Protein AF-A0A7W1XV65-F1 (afdb_monomer)

pLDDT: mean 87.71, std 13.46, range [45.16, 98.56]

Solvent-accessible surface area (backbone atoms only — not comparable to full-atom values): 7232 Å² total; per-residue (Å²): 117,44,83,48,61,60,85,44,38,34,42,32,36,28,34,40,28,30,42,64,21,44,13,28,44,28,54,33,40,37,29,16,27,91,88,64,48,77,69,49,77,48,72,59,86,58,50,54,32,68,40,70,80,39,78,45,72,50,77,39,55,55,56,72,56,66,94,67,40,45,29,35,36,82,40,76,46,80,38,62,29,78,93,68,30,64,52,59,45,77,47,70,46,75,76,44,80,39,74,70,69,83,71,86,84,71,73,92,70,65,95,73,41,44,90,85,69,76,88,56,62,60,79,120

Mean predicted aligned error: 8.38 Å

Sequence (124 aa):
KVPYDPNKTYAMSGYVKTQNAQGIGRLYVVGFDSAGAVTKTMTYFGITGTQDPTRLHMMLEPAAFPGNTVTIQLRGYAGGGEGNQYGGTYWFDGLQIEEEYYGAYNVFGDLERDANSDAIPDGW

Nearest PDB structures (foldseek):
  2e31-assembly1_A  TM=5.847E-01  e=2.569E-02  Mus musculus
  3fbm-assembly1_A  TM=4.609E-01  e=1.762E-02  Infectious bursal disease virus
  1umi-assembly1_A  TM=5.680E-01  e=1.043E-01  Mus musculus
  7vrp-assembly1_K-4  TM=4.730E-01  e=7.547E-02  Infectious bursal disease virus
  7vrp-assembly1_J  TM=5.318E-01  e=1.520E-01  Infectious bursal disease virus

Foldseek 3Di:
DAWDDLQWKKKKKWWKFWAQWQFWKWKKKFFAAPVRDTQDIDTDHTDGHGDDTDMDMDMDHRNSTPPRTTDMDIDIDTFQHVVGDGDTDMDIGDTDMDIRDPDDDADDDDRQCDVVPPSDHPRD

Radius of gyration: 15.95 Å; Cα contacts (8 Å, |Δi|>4): 288; chains: 1; bounding box: 36×43×39 Å

Structure (mmCIF, N/CA/C/O backbone):
data_AF-A0A7W1XV65-F1
#
_entry.id   AF-A0A7W1XV65-F1
#
loop_
_atom_site.group_PDB
_atom_site.id
_atom_site.type_symbol
_atom_site.label_atom_id
_atom_site.label_alt_id
_atom_site.label_comp_id
_atom_site.label_asym_id
_atom_site.label_entity_id
_atom_site.label_seq_id
_atom_site.pdbx_PDB_ins_code
_atom_site.Cartn_x
_atom_site.Cartn_y
_atom_site.Cartn_z
_atom_site.occupancy
_atom_site.B_iso_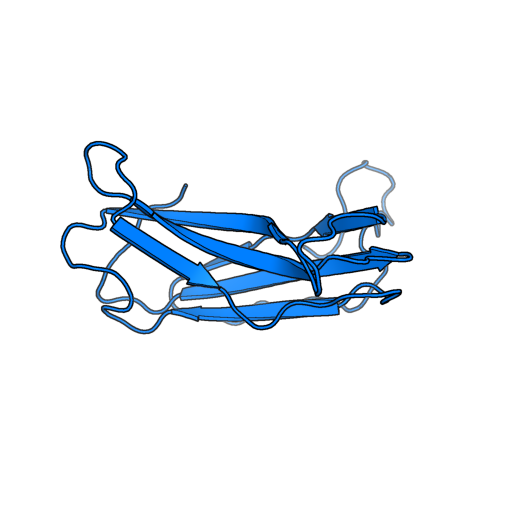or_equiv
_atom_site.auth_seq_id
_atom_site.auth_comp_id
_atom_site.auth_asym_id
_atom_site.auth_atom_id
_atom_site.pdbx_PDB_model_num
ATOM 1 N N . LYS A 1 1 ? -10.403 -5.323 3.181 1.00 91.25 1 LYS A N 1
ATOM 2 C CA . LYS A 1 1 ? -10.420 -4.246 4.201 1.00 91.25 1 LYS A CA 1
ATOM 3 C C . LYS A 1 1 ? -10.257 -4.923 5.550 1.00 91.25 1 LYS A C 1
ATOM 5 O O . LYS A 1 1 ? -10.799 -6.013 5.689 1.00 91.25 1 LYS A O 1
ATOM 10 N N . VAL A 1 2 ? -9.537 -4.319 6.485 1.00 94.06 2 VAL A N 1
ATOM 11 C CA . VAL A 1 2 ? -9.371 -4.826 7.856 1.00 94.06 2 VAL A CA 1
ATOM 12 C C . VAL A 1 2 ? -9.866 -3.771 8.850 1.00 94.06 2 VAL A C 1
ATOM 14 O O . VAL A 1 2 ? -9.852 -2.586 8.490 1.00 94.06 2 VAL A O 1
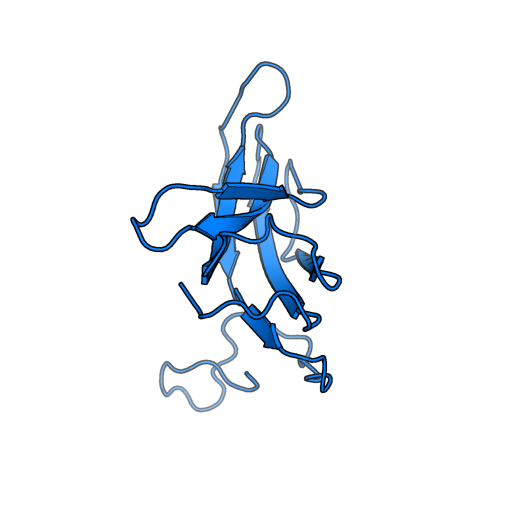ATOM 17 N N . PRO A 1 3 ? -10.345 -4.158 10.046 1.00 96.50 3 PRO A N 1
ATOM 18 C CA . PRO A 1 3 ? -10.658 -3.208 11.112 1.00 96.50 3 PRO A CA 1
ATOM 19 C C . PRO A 1 3 ? -9.471 -2.289 11.419 1.00 96.50 3 PRO A C 1
ATOM 21 O O . PRO A 1 3 ? -8.320 -2.689 11.254 1.00 96.50 3 PRO A O 1
ATOM 24 N N . TYR A 1 4 ? -9.758 -1.059 11.836 1.00 96.19 4 TYR A N 1
ATOM 25 C CA . TYR A 1 4 ? -8.751 -0.078 12.233 1.00 96.19 4 TYR A CA 1
ATOM 26 C C . TYR A 1 4 ? -9.016 0.405 13.655 1.00 96.19 4 TYR A C 1
ATOM 28 O O . TYR A 1 4 ? -10.117 0.868 13.952 1.00 96.19 4 TYR A O 1
ATOM 36 N N . ASP A 1 5 ? -7.998 0.325 14.507 1.00 95.62 5 ASP A N 1
ATOM 37 C CA . ASP A 1 5 ? -7.984 0.927 15.835 1.00 95.62 5 ASP A CA 1
ATOM 38 C C . ASP A 1 5 ? -7.084 2.175 15.807 1.00 95.62 5 ASP A C 1
ATOM 40 O O . ASP A 1 5 ? -5.879 2.059 15.565 1.00 95.62 5 ASP A O 1
ATOM 44 N N . PRO A 1 6 ? -7.623 3.384 16.057 1.00 94.94 6 PRO A N 1
ATOM 45 C CA . PRO A 1 6 ? -6.834 4.612 16.032 1.00 94.94 6 PRO A CA 1
ATOM 46 C C . PRO A 1 6 ? -5.764 4.681 17.127 1.00 94.94 6 PRO A C 1
ATOM 48 O O . PRO A 1 6 ? -4.921 5.572 17.074 1.00 94.94 6 PRO A O 1
ATOM 51 N N . ASN A 1 7 ? -5.772 3.776 18.105 1.00 94.50 7 ASN A N 1
ATOM 52 C CA . ASN A 1 7 ? -4.780 3.739 19.176 1.00 94.50 7 ASN A CA 1
ATOM 53 C C . ASN A 1 7 ? -3.594 2.817 18.868 1.00 94.50 7 ASN A C 1
ATOM 55 O O . ASN A 1 7 ? -2.645 2.782 19.650 1.00 94.50 7 ASN A O 1
ATOM 59 N N . LYS A 1 8 ? -3.638 2.080 17.752 1.00 93.06 8 LYS A N 1
ATOM 60 C CA . LYS A 1 8 ? -2.628 1.084 17.389 1.00 93.06 8 LYS A CA 1
ATOM 61 C C . LYS A 1 8 ? -1.717 1.560 16.267 1.00 93.06 8 LYS A C 1
ATOM 63 O O . LYS A 1 8 ? -2.105 2.359 15.412 1.00 93.06 8 LYS A O 1
ATOM 68 N N . THR A 1 9 ? -0.507 1.012 16.265 1.00 91.81 9 THR A N 1
ATOM 69 C CA . THR A 1 9 ? 0.443 1.138 15.158 1.00 91.81 9 THR A CA 1
ATOM 70 C C . THR A 1 9 ? 0.208 0.014 14.157 1.00 91.81 9 THR A C 1
ATOM 72 O O . THR A 1 9 ? -0.070 -1.122 14.545 1.00 91.81 9 THR A O 1
ATOM 75 N N . TYR A 1 10 ? 0.369 0.314 12.870 1.00 92.25 10 TYR A N 1
ATOM 76 C CA . TYR A 1 10 ? 0.299 -0.688 11.808 1.00 92.25 10 TYR A CA 1
ATOM 77 C C . TYR A 1 10 ? 1.531 -0.617 10.915 1.00 92.25 10 TYR A C 1
ATOM 79 O O . TYR A 1 10 ? 1.868 0.456 10.416 1.00 92.25 10 TYR A O 1
ATOM 87 N N . ALA A 1 11 ? 2.166 -1.757 10.661 1.00 90.88 11 ALA A N 1
ATOM 88 C CA . ALA A 1 11 ? 3.168 -1.887 9.614 1.00 90.88 11 ALA A CA 1
ATOM 89 C C . ALA A 1 11 ? 2.500 -2.443 8.360 1.00 90.88 11 ALA A C 1
ATOM 91 O O . ALA A 1 11 ? 1.721 -3.390 8.413 1.00 90.88 11 ALA A O 1
ATOM 92 N N . MET A 1 12 ? 2.770 -1.840 7.212 1.00 90.94 12 MET A N 1
ATOM 93 C CA . MET A 1 12 ? 2.234 -2.310 5.942 1.00 90.94 12 MET A CA 1
ATOM 94 C C . MET A 1 12 ? 3.366 -2.461 4.963 1.00 90.94 12 MET A C 1
ATOM 96 O O . MET A 1 12 ? 4.249 -1.605 4.891 1.00 90.94 12 MET A O 1
ATOM 100 N N . SER A 1 13 ? 3.331 -3.534 4.188 1.00 91.69 13 SER A N 1
ATOM 101 C CA . SER A 1 13 ? 4.362 -3.776 3.196 1.00 91.69 13 SER A CA 1
ATOM 102 C C . SER A 1 13 ? 3.841 -4.538 1.993 1.00 91.69 13 SER A C 1
ATOM 104 O O . SER A 1 13 ? 2.723 -5.046 1.996 1.00 91.69 13 SER A O 1
ATOM 106 N N . GLY A 1 14 ? 4.651 -4.561 0.948 1.00 92.56 14 GLY A N 1
ATOM 107 C CA . GLY A 1 14 ? 4.425 -5.350 -0.250 1.00 92.56 14 GLY A CA 1
ATOM 108 C C . GLY A 1 14 ? 5.576 -5.161 -1.223 1.00 92.56 14 GLY A C 1
ATOM 109 O O . GLY A 1 14 ? 6.324 -4.182 -1.138 1.00 92.56 14 GLY A O 1
ATOM 110 N N . TYR A 1 15 ? 5.727 -6.099 -2.141 1.00 94.12 15 TYR A N 1
ATOM 111 C CA . TYR A 1 15 ? 6.705 -6.031 -3.212 1.00 94.12 15 TYR A CA 1
ATOM 112 C C . TYR A 1 15 ? 6.104 -5.350 -4.433 1.00 94.12 15 TYR A C 1
ATOM 114 O O . TYR A 1 15 ? 4.958 -5.597 -4.812 1.00 94.12 15 TYR A O 1
ATOM 122 N N . VAL A 1 16 ? 6.900 -4.486 -5.054 1.00 95.50 16 VAL A N 1
ATOM 123 C CA . VAL A 1 16 ? 6.586 -3.861 -6.335 1.00 95.50 16 VAL A CA 1
ATOM 124 C C . VAL A 1 16 ? 7.726 -4.154 -7.297 1.00 95.50 16 VAL A C 1
ATOM 126 O O . VAL A 1 16 ? 8.891 -3.952 -6.963 1.00 95.50 16 VAL A O 1
ATOM 129 N N . LYS A 1 17 ? 7.392 -4.614 -8.499 1.00 96.88 17 LYS A N 1
ATOM 130 C CA . LYS A 1 17 ? 8.323 -4.745 -9.626 1.00 96.88 17 LYS A CA 1
ATOM 131 C C . LYS A 1 17 ? 7.799 -3.897 -10.771 1.00 96.88 17 LYS A C 1
ATOM 133 O O . LYS A 1 17 ? 6.587 -3.848 -10.994 1.00 96.88 17 LYS A O 1
ATOM 138 N N . THR A 1 18 ? 8.689 -3.259 -11.521 1.00 97.81 18 THR A N 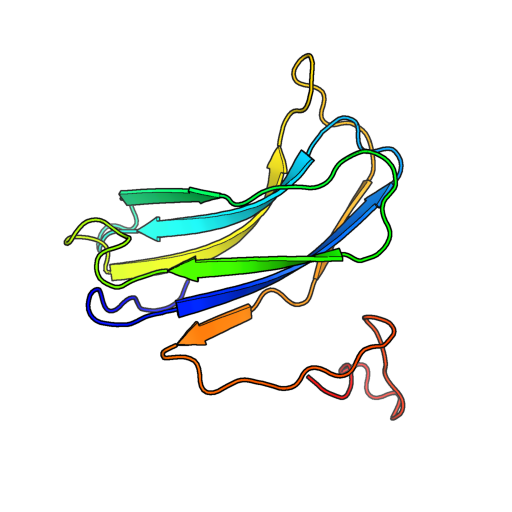1
ATOM 139 C CA . THR A 1 18 ? 8.303 -2.495 -12.711 1.00 97.81 18 THR A CA 1
ATOM 140 C C . THR A 1 18 ? 9.176 -2.847 -13.901 1.00 97.81 18 THR A C 1
ATOM 142 O O . THR A 1 18 ? 10.360 -3.137 -13.762 1.00 97.81 18 THR A O 1
ATOM 145 N N . GLN A 1 19 ? 8.598 -2.820 -15.097 1.00 98.19 19 GLN A N 1
ATOM 146 C CA . GLN A 1 19 ? 9.330 -2.993 -16.347 1.00 98.19 19 GLN A CA 1
ATOM 147 C C . GLN A 1 19 ? 8.890 -1.912 -17.321 1.00 98.19 19 GLN A C 1
ATOM 149 O O . GLN A 1 19 ? 7.711 -1.834 -17.674 1.00 98.19 19 GLN A O 1
ATOM 154 N N . ASN A 1 20 ? 9.845 -1.086 -17.754 1.00 97.00 20 ASN A N 1
ATOM 155 C CA . ASN A 1 20 ? 9.604 0.055 -18.637 1.00 97.00 20 ASN A CA 1
ATOM 156 C C . ASN A 1 20 ? 8.452 0.957 -18.147 1.00 97.00 20 ASN A C 1
ATOM 158 O O . ASN A 1 20 ? 7.699 1.498 -18.958 1.00 97.00 20 ASN A O 1
ATOM 162 N N . ALA A 1 21 ? 8.283 1.086 -16.826 1.00 96.75 21 ALA A N 1
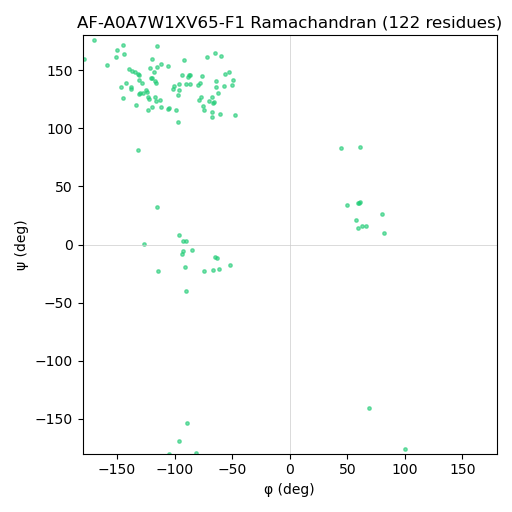ATOM 163 C CA . ALA A 1 21 ? 7.233 1.911 -16.249 1.00 96.75 21 ALA A CA 1
ATOM 164 C C . ALA A 1 21 ? 7.488 3.389 -16.550 1.00 96.75 21 ALA A C 1
ATOM 166 O O . ALA A 1 21 ? 8.523 3.938 -16.181 1.00 96.75 21 ALA A O 1
ATOM 167 N N . GLN A 1 22 ? 6.522 4.021 -17.206 1.00 95.44 22 GLN A N 1
ATOM 168 C CA . GLN A 1 22 ? 6.457 5.472 -17.407 1.00 95.44 22 GLN A CA 1
ATOM 169 C C . GLN A 1 22 ? 5.671 6.162 -16.285 1.00 95.44 22 GLN A C 1
ATOM 171 O O . GLN A 1 22 ? 5.794 7.364 -16.074 1.00 95.44 22 GLN A O 1
ATOM 176 N N . GLY A 1 23 ? 4.857 5.385 -15.571 1.00 95.25 23 GLY A N 1
ATOM 177 C CA . GLY A 1 23 ? 4.188 5.765 -14.339 1.00 95.25 23 GLY A CA 1
ATOM 178 C C . GLY A 1 23 ? 4.959 5.306 -13.108 1.00 95.25 23 GLY A C 1
ATOM 179 O O . GLY A 1 23 ? 6.110 4.877 -13.180 1.00 95.25 23 GLY A O 1
ATOM 180 N N . ILE A 1 24 ? 4.319 5.407 -11.948 1.00 94.94 24 ILE A N 1
ATOM 181 C CA . ILE A 1 24 ? 4.937 5.115 -10.657 1.00 94.94 24 ILE A CA 1
ATOM 182 C C . ILE A 1 24 ? 4.111 4.039 -9.949 1.00 94.94 24 ILE A C 1
ATOM 184 O O . ILE A 1 24 ? 2.959 4.279 -9.586 1.00 94.94 24 ILE A O 1
ATOM 188 N N . GLY A 1 25 ? 4.707 2.867 -9.729 1.00 95.62 25 GLY A N 1
ATOM 189 C CA . GLY A 1 25 ? 4.133 1.787 -8.928 1.00 95.62 25 GLY A CA 1
ATOM 190 C C . GLY A 1 25 ? 4.303 2.073 -7.438 1.00 95.62 25 GLY A C 1
ATOM 191 O O . GLY A 1 25 ? 5.418 2.327 -6.981 1.00 95.62 25 GLY A O 1
ATOM 192 N N . ARG A 1 26 ? 3.206 2.082 -6.675 1.00 93.94 26 ARG A N 1
ATOM 193 C CA . ARG A 1 26 ? 3.206 2.425 -5.241 1.00 93.94 26 ARG A CA 1
ATOM 194 C C . ARG A 1 26 ? 2.201 1.600 -4.458 1.00 93.94 26 ARG A C 1
ATOM 196 O O . ARG A 1 26 ? 1.258 1.048 -5.023 1.00 93.94 26 ARG A O 1
ATOM 203 N N . LEU A 1 27 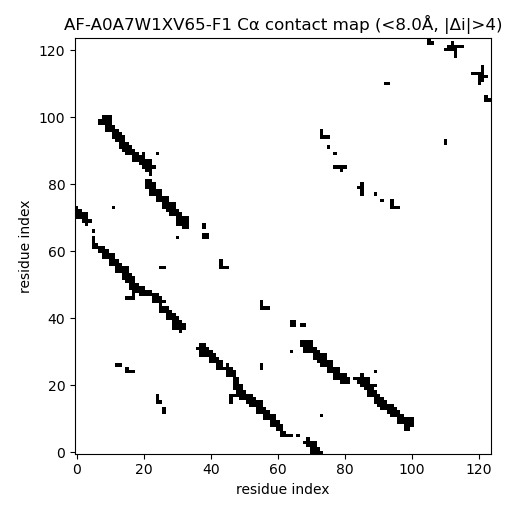? 2.368 1.611 -3.141 1.00 93.50 27 LEU A N 1
ATOM 204 C CA . LEU A 1 27 ? 1.370 1.123 -2.200 1.00 93.50 27 LEU A CA 1
ATOM 205 C C . LEU A 1 27 ? 0.583 2.289 -1.597 1.00 93.50 27 LEU A C 1
ATOM 207 O O . LEU A 1 27 ? 1.144 3.317 -1.212 1.00 93.50 27 LEU A O 1
ATOM 211 N N . TYR A 1 28 ? -0.727 2.094 -1.513 1.00 93.69 28 TYR A N 1
ATOM 212 C CA . TYR A 1 28 ? -1.696 3.032 -0.974 1.00 93.69 28 TYR A CA 1
ATOM 213 C C . TYR A 1 28 ? -2.404 2.412 0.210 1.00 93.69 28 TYR A C 1
ATOM 215 O O . TYR A 1 28 ? -2.775 1.241 0.177 1.00 93.69 28 TYR A O 1
ATOM 223 N N . VAL A 1 29 ? -2.685 3.233 1.209 1.00 95.00 29 VAL A N 1
ATOM 224 C CA . VAL A 1 29 ? -3.491 2.844 2.357 1.00 95.00 29 VAL A CA 1
ATOM 225 C C . VAL A 1 29 ? -4.699 3.746 2.389 1.00 95.00 29 VAL A C 1
ATOM 227 O O . VAL A 1 29 ? -4.577 4.968 2.486 1.00 95.00 29 VAL A O 1
ATOM 230 N N . VAL A 1 30 ? -5.869 3.138 2.265 1.00 97.06 30 VAL A N 1
ATOM 231 C CA . VAL A 1 30 ? -7.140 3.848 2.182 1.00 97.06 30 VAL A CA 1
ATOM 232 C C . VAL A 1 30 ? -7.946 3.544 3.432 1.00 97.06 30 VAL A C 1
ATOM 234 O O . VAL A 1 30 ? -8.186 2.378 3.739 1.00 97.06 30 VAL A O 1
ATOM 237 N N . GLY A 1 31 ? -8.349 4.594 4.137 1.00 97.81 31 GLY A N 1
ATOM 238 C CA . GLY A 1 31 ? -9.237 4.523 5.290 1.00 97.81 31 GLY A CA 1
ATOM 239 C C . GLY A 1 31 ? -10.680 4.732 4.860 1.00 97.81 31 GLY A C 1
ATOM 240 O O . GLY A 1 31 ? -10.947 5.501 3.934 1.00 97.81 31 GLY A O 1
ATOM 241 N N . PHE A 1 32 ? -11.602 4.048 5.529 1.00 98.56 32 PHE A N 1
ATOM 242 C CA . PHE A 1 32 ? -13.033 4.152 5.280 1.00 98.56 32 PHE A CA 1
ATOM 243 C C . PHE A 1 32 ? -13.809 4.360 6.574 1.00 98.56 32 PHE A C 1
ATOM 245 O O . PHE A 1 32 ? -13.448 3.790 7.607 1.00 98.56 32 PHE A O 1
ATOM 252 N N . ASP A 1 33 ? -14.895 5.123 6.499 1.00 98.25 33 ASP A N 1
ATOM 253 C CA . ASP A 1 33 ? -15.877 5.242 7.575 1.00 98.25 33 ASP A CA 1
ATOM 254 C C . ASP A 1 33 ? -16.877 4.071 7.572 1.00 98.25 33 ASP A C 1
ATOM 256 O O . ASP A 1 33 ? -16.785 3.140 6.763 1.00 98.25 33 ASP A O 1
ATOM 260 N N . SER A 1 34 ? -17.831 4.096 8.506 1.00 97.62 34 SER A N 1
ATOM 261 C CA . SER A 1 34 ? -18.858 3.056 8.655 1.00 97.62 34 SER A CA 1
ATOM 262 C C . SER A 1 34 ? -19.842 2.979 7.485 1.00 97.62 34 SER A C 1
ATOM 264 O O . SER A 1 34 ? -20.433 1.922 7.269 1.00 97.62 34 SER A O 1
ATOM 266 N N . ALA A 1 35 ? -19.989 4.052 6.703 1.00 97.62 35 ALA A N 1
ATOM 267 C CA . ALA A 1 35 ? -20.768 4.063 5.467 1.00 97.62 35 ALA A CA 1
ATOM 268 C C . ALA A 1 35 ? -19.953 3.562 4.258 1.00 97.62 35 ALA A C 1
ATOM 270 O O . ALA A 1 35 ? -20.487 3.413 3.159 1.00 97.62 35 ALA A O 1
ATOM 271 N N . GLY A 1 36 ? -18.660 3.282 4.447 1.00 96.19 36 GLY A N 1
ATOM 272 C CA . GLY A 1 36 ? -17.749 2.845 3.400 1.00 96.19 36 GLY A CA 1
ATOM 273 C C . GLY A 1 36 ? -17.187 3.983 2.548 1.00 96.19 36 GLY A C 1
ATOM 274 O O . GLY A 1 36 ? -16.536 3.689 1.540 1.00 96.19 36 GLY A O 1
ATOM 275 N N . ALA A 1 37 ? -17.395 5.245 2.933 1.00 97.94 37 ALA A N 1
ATOM 276 C CA . ALA A 1 37 ? -16.800 6.396 2.267 1.00 97.94 37 ALA A CA 1
ATOM 277 C C . ALA A 1 37 ? -15.321 6.529 2.645 1.00 97.94 37 ALA A C 1
ATOM 279 O O . ALA A 1 37 ? -14.916 6.205 3.761 1.00 97.94 37 ALA A O 1
ATOM 280 N N . VAL A 1 38 ? -14.495 6.986 1.700 1.00 97.94 38 VAL A N 1
ATOM 281 C CA . VAL A 1 38 ? -13.058 7.181 1.933 1.00 97.94 38 VAL A CA 1
ATOM 282 C C . VAL A 1 38 ? -12.852 8.356 2.886 1.00 97.94 38 VAL A C 1
ATOM 284 O O . VAL A 1 38 ? -13.262 9.472 2.582 1.00 97.94 38 VAL A O 1
ATOM 287 N N . THR A 1 39 ? -12.171 8.122 4.006 1.00 98.00 39 THR A N 1
ATOM 288 C CA . THR A 1 39 ? -11.837 9.172 4.982 1.00 98.00 39 THR A CA 1
ATOM 289 C C . THR A 1 39 ? -10.497 9.825 4.675 1.00 98.00 39 THR A C 1
ATOM 291 O O . 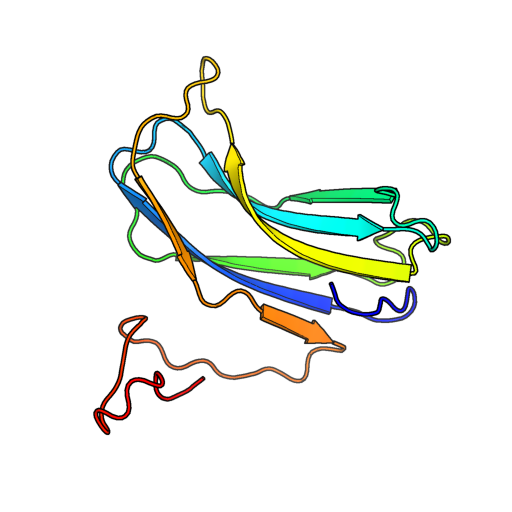THR A 1 39 ? -10.340 11.037 4.800 1.00 98.00 39 THR A O 1
ATOM 294 N N . LYS A 1 40 ? -9.511 9.024 4.266 1.00 97.06 40 LYS A N 1
ATOM 295 C CA . LYS A 1 40 ? -8.166 9.480 3.909 1.00 97.06 40 LYS A CA 1
ATOM 296 C C . LYS A 1 40 ? -7.492 8.442 3.022 1.00 97.06 40 LYS A C 1
ATOM 298 O O . LYS A 1 40 ? -7.798 7.253 3.078 1.00 97.06 40 LYS A O 1
ATOM 303 N N . THR A 1 41 ? -6.548 8.906 2.216 1.00 95.00 41 THR A N 1
ATOM 304 C CA . THR A 1 41 ? -5.617 8.056 1.477 1.00 95.00 41 THR A CA 1
ATOM 305 C C . THR A 1 41 ? -4.197 8.480 1.824 1.00 95.00 41 THR A C 1
ATOM 307 O O . THR A 1 41 ? -3.893 9.671 1.808 1.00 95.00 41 THR A O 1
ATOM 310 N N . MET A 1 42 ? -3.331 7.521 2.135 1.00 92.38 42 MET A N 1
ATOM 311 C CA . MET A 1 42 ? -1.895 7.736 2.303 1.00 92.38 42 MET A CA 1
ATOM 312 C C . MET A 1 42 ? -1.120 6.917 1.278 1.00 92.38 42 MET A C 1
ATOM 314 O O . MET A 1 42 ? -1.557 5.845 0.867 1.00 92.38 42 MET A O 1
ATOM 318 N N . THR A 1 43 ? 0.028 7.436 0.857 1.00 87.19 43 THR A N 1
ATOM 319 C CA . THR A 1 43 ? 0.943 6.795 -0.093 1.00 87.19 43 THR A CA 1
ATOM 320 C C . THR A 1 43 ? 2.364 6.968 0.415 1.00 87.19 43 THR A C 1
ATOM 322 O O . THR A 1 43 ? 2.672 7.972 1.056 1.00 87.19 43 THR A O 1
ATOM 325 N N . TYR A 1 44 ? 3.226 6.003 0.109 1.00 76.06 44 TYR A N 1
ATOM 326 C CA . TYR A 1 44 ? 4.668 6.132 0.314 1.00 76.06 44 TYR A CA 1
ATOM 327 C C . TYR A 1 44 ? 5.382 6.369 -1.021 1.00 76.06 44 TYR A C 1
ATOM 329 O O . TYR A 1 44 ? 4.730 6.440 -2.072 1.00 76.06 44 TYR A O 1
ATOM 337 N N . PHE A 1 45 ? 6.711 6.504 -0.973 1.00 80.00 45 PHE A N 1
ATOM 338 C CA . PHE A 1 45 ? 7.560 6.520 -2.162 1.00 80.00 45 PHE A CA 1
ATOM 339 C C . PHE A 1 45 ? 7.226 5.329 -3.067 1.00 80.00 45 PHE A C 1
ATOM 341 O O . PHE A 1 45 ? 6.993 4.218 -2.592 1.00 80.00 45 PHE A O 1
ATOM 348 N N . GLY A 1 46 ? 7.163 5.583 -4.370 1.00 90.38 46 GLY A N 1
ATOM 349 C CA . GLY A 1 46 ? 6.935 4.559 -5.381 1.00 90.38 46 GLY A CA 1
ATOM 350 C C . GLY A 1 46 ? 8.137 4.415 -6.301 1.00 90.38 46 GLY A C 1
ATOM 351 O O . GLY A 1 46 ? 9.050 5.238 -6.272 1.00 90.38 46 GLY A O 1
ATOM 352 N N . ILE A 1 47 ? 8.106 3.385 -7.137 1.00 94.62 47 ILE A N 1
ATOM 353 C CA . ILE A 1 47 ? 9.180 3.051 -8.074 1.00 94.62 47 ILE A CA 1
ATOM 354 C C . ILE A 1 47 ? 8.709 3.198 -9.525 1.00 94.62 47 ILE A C 1
ATOM 356 O O . ILE A 1 47 ? 7.518 3.094 -9.819 1.00 94.62 47 ILE A O 1
ATOM 360 N N . THR A 1 48 ? 9.638 3.482 -10.434 1.00 95.94 48 THR A N 1
ATOM 361 C CA . THR A 1 48 ? 9.379 3.721 -11.864 1.00 95.94 48 THR A CA 1
ATOM 362 C C . THR A 1 48 ? 10.528 3.174 -12.718 1.00 95.94 48 THR A C 1
ATOM 364 O O . THR A 1 48 ? 11.556 2.751 -12.185 1.00 95.94 48 THR A O 1
ATOM 367 N N . GLY A 1 49 ? 10.368 3.169 -14.042 1.00 95.75 49 GLY A N 1
ATOM 368 C CA . GLY A 1 49 ? 11.304 2.557 -14.978 1.00 95.75 49 GLY A CA 1
ATOM 369 C C . GLY A 1 49 ? 11.319 1.032 -14.869 1.00 95.75 49 GLY A C 1
ATOM 370 O O . GLY A 1 49 ? 10.278 0.391 -14.700 1.00 95.75 49 GLY A O 1
ATOM 371 N N . THR A 1 50 ? 12.505 0.443 -14.980 1.00 97.75 50 THR A N 1
ATOM 372 C CA . THR A 1 50 ? 12.715 -0.998 -14.798 1.00 97.75 50 THR A CA 1
ATOM 373 C C . THR A 1 50 ? 13.386 -1.235 -13.455 1.00 97.75 50 THR A C 1
ATOM 375 O O . THR A 1 50 ? 14.499 -0.763 -13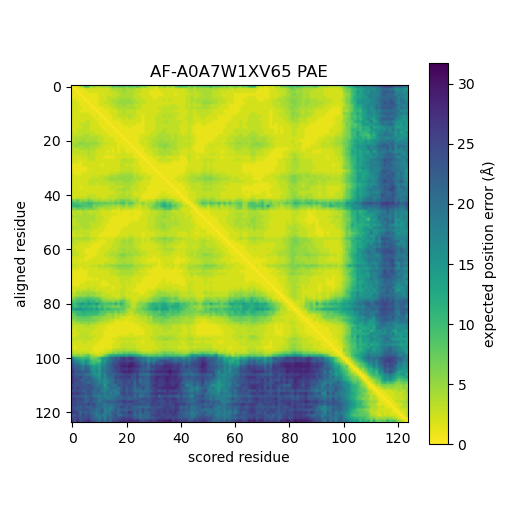.237 1.00 97.75 50 THR A O 1
ATOM 378 N N . GLN A 1 51 ? 12.687 -1.927 -12.561 1.00 96.50 51 GLN A N 1
ATOM 379 C CA . GLN A 1 51 ? 13.122 -2.220 -11.200 1.00 96.50 51 GLN A CA 1
ATOM 380 C C . GLN A 1 51 ? 12.777 -3.668 -10.877 1.00 96.50 51 GLN A C 1
ATOM 382 O O . GLN A 1 51 ? 11.651 -4.111 -11.128 1.00 96.50 51 GLN A O 1
ATOM 387 N N . ASP A 1 52 ? 13.738 -4.381 -10.300 1.00 95.56 52 ASP A N 1
ATOM 388 C CA . ASP A 1 52 ? 13.514 -5.703 -9.722 1.00 95.56 52 ASP A CA 1
ATOM 389 C C . ASP A 1 52 ? 12.569 -5.624 -8.509 1.00 95.56 52 ASP A C 1
ATOM 391 O O . ASP A 1 52 ? 12.317 -4.525 -7.995 1.00 95.56 52 ASP A O 1
ATOM 395 N N . PRO A 1 53 ? 12.004 -6.763 -8.052 1.00 95.25 53 PRO A N 1
ATOM 396 C CA . PRO A 1 53 ? 11.123 -6.794 -6.890 1.00 95.25 53 PRO A CA 1
ATOM 397 C C . PRO A 1 53 ? 11.689 -6.016 -5.699 1.00 95.25 53 PRO A C 1
ATOM 399 O O . PRO A 1 53 ? 12.670 -6.407 -5.071 1.00 95.25 53 PRO A O 1
ATOM 402 N N . THR A 1 54 ? 11.041 -4.901 -5.383 1.00 92.06 54 THR A N 1
ATOM 403 C CA . THR A 1 54 ? 11.441 -3.978 -4.325 1.00 92.06 54 THR A CA 1
ATOM 404 C C . THR A 1 54 ? 10.360 -3.954 -3.260 1.00 92.06 54 THR A C 1
ATOM 406 O O . THR A 1 54 ? 9.199 -3.658 -3.551 1.00 92.06 54 THR A O 1
ATOM 409 N N . ARG A 1 55 ? 10.729 -4.247 -2.010 1.00 90.88 55 ARG A N 1
ATOM 410 C CA . ARG A 1 55 ? 9.799 -4.160 -0.883 1.00 90.88 55 ARG A CA 1
ATOM 411 C C . ARG A 1 55 ? 9.575 -2.698 -0.511 1.00 90.88 55 ARG A C 1
ATOM 413 O O . ARG A 1 55 ? 10.505 -2.005 -0.103 1.00 90.88 55 ARG A O 1
ATOM 420 N N . LEU A 1 56 ? 8.331 -2.248 -0.602 1.00 91.25 56 LEU A N 1
ATOM 421 C CA . LEU A 1 56 ? 7.889 -0.972 -0.053 1.00 91.25 56 LEU A CA 1
ATOM 422 C C . LEU A 1 56 ? 7.262 -1.224 1.317 1.00 91.25 56 LEU A C 1
ATOM 424 O O . LEU A 1 56 ? 6.517 -2.190 1.486 1.00 91.25 56 LEU A O 1
ATOM 428 N N . HIS A 1 57 ? 7.559 -0.365 2.290 1.00 89.19 57 HIS A N 1
ATOM 429 C CA . HIS A 1 57 ? 6.982 -0.439 3.629 1.00 89.19 57 HIS A CA 1
ATOM 430 C C . HIS A 1 57 ? 6.529 0.942 4.116 1.00 89.19 57 HIS A C 1
ATOM 432 O O . HIS A 1 57 ? 7.100 1.965 3.744 1.00 89.19 57 HIS A O 1
ATOM 438 N N . MET A 1 58 ? 5.481 0.963 4.935 1.00 87.75 58 MET A N 1
ATOM 439 C CA . MET A 1 58 ? 4.906 2.159 5.545 1.00 87.75 58 MET A CA 1
ATOM 440 C C . MET A 1 58 ? 4.457 1.833 6.967 1.00 87.75 58 MET A C 1
ATOM 442 O O . MET A 1 58 ? 3.840 0.795 7.196 1.00 87.75 58 MET A O 1
ATOM 446 N N . MET A 1 59 ? 4.705 2.760 7.889 1.00 89.00 59 MET A N 1
ATOM 447 C CA . MET A 1 59 ? 4.173 2.712 9.249 1.00 89.00 59 MET A CA 1
ATOM 448 C C . MET A 1 59 ? 2.986 3.670 9.374 1.00 89.00 59 MET A C 1
ATOM 450 O O . MET A 1 59 ? 3.054 4.814 8.916 1.00 89.00 59 MET A O 1
ATOM 454 N N . LEU A 1 60 ? 1.901 3.202 9.987 1.00 91.31 60 LEU A N 1
ATOM 455 C CA . LEU A 1 60 ? 0.841 4.051 10.515 1.00 91.31 60 LEU A CA 1
ATOM 456 C C . LEU A 1 60 ? 1.058 4.220 12.001 1.00 91.31 60 LEU A C 1
ATOM 458 O O . LEU A 1 60 ? 0.924 3.259 12.752 1.00 91.31 60 LEU A O 1
ATOM 462 N N . GLU A 1 61 ? 1.326 5.447 12.410 1.00 91.56 61 GLU A N 1
ATOM 463 C CA . GLU A 1 61 ? 1.281 5.815 13.817 1.00 91.56 61 GLU A CA 1
ATOM 464 C C . GLU A 1 61 ? -0.171 5.864 14.330 1.00 91.56 61 GLU A C 1
ATOM 466 O O . GLU A 1 61 ? -1.114 6.011 13.533 1.00 91.56 61 GLU A O 1
ATOM 471 N N . PRO A 1 62 ? -0.377 5.801 15.656 1.00 93.94 62 PRO A N 1
ATOM 472 C CA . PRO A 1 62 ? -1.670 6.092 16.256 1.00 93.94 62 PRO A CA 1
ATOM 473 C C . PRO A 1 62 ? -2.247 7.420 15.744 1.00 93.94 62 PRO A C 1
ATOM 475 O O . PRO A 1 62 ? -1.529 8.394 15.512 1.00 93.94 62 PRO A O 1
ATOM 478 N N . ALA A 1 63 ? -3.562 7.446 15.535 1.00 94.25 63 ALA A N 1
ATOM 479 C CA . ALA A 1 63 ? -4.312 8.562 14.960 1.00 94.25 63 ALA A CA 1
ATOM 480 C C . ALA A 1 63 ? -3.847 9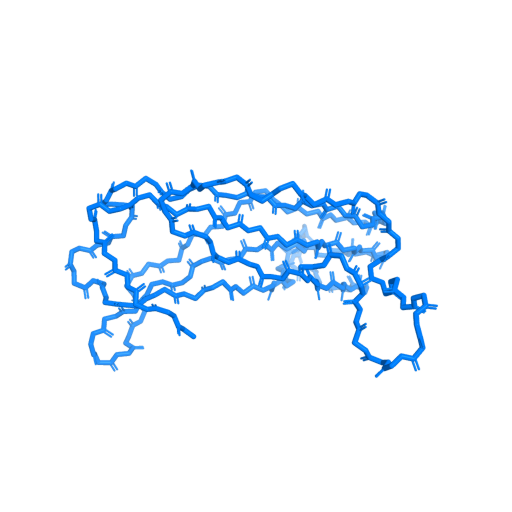.018 13.555 1.00 94.25 63 ALA A C 1
ATOM 482 O O . ALA A 1 63 ? -4.175 10.125 13.118 1.00 94.25 63 ALA A O 1
ATOM 483 N N . ALA A 1 64 ? -3.138 8.171 12.793 1.00 94.25 64 ALA A N 1
ATOM 484 C CA . ALA A 1 64 ? -2.757 8.478 11.410 1.00 94.25 64 ALA A CA 1
ATOM 485 C C . ALA A 1 64 ? -3.962 8.678 10.466 1.00 94.25 64 ALA A C 1
ATOM 487 O O . ALA A 1 64 ? -3.827 9.329 9.421 1.00 94.25 64 ALA A O 1
ATOM 488 N N . PHE A 1 65 ? -5.140 8.160 10.820 1.00 96.44 65 PHE A N 1
ATOM 489 C CA . PHE A 1 65 ? -6.401 8.373 10.108 1.00 96.44 65 PHE A CA 1
ATOM 490 C C . PHE A 1 65 ? -7.396 9.222 10.924 1.00 96.44 65 PHE A C 1
ATOM 492 O O . PHE A 1 65 ? -7.325 9.236 12.152 1.00 96.44 65 PHE A O 1
ATOM 499 N N . PRO A 1 66 ? -8.348 9.920 10.267 1.00 96.75 66 PRO A N 1
ATOM 500 C CA . PRO A 1 66 ? -9.410 10.654 10.959 1.00 96.75 66 PRO A CA 1
ATOM 501 C C . PRO A 1 66 ? -10.220 9.755 11.904 1.00 96.75 66 PRO A C 1
ATOM 503 O O . PRO A 1 66 ? -10.462 8.593 11.580 1.00 96.75 66 PRO A O 1
ATOM 506 N N . GLY A 1 67 ? -10.700 10.304 13.026 1.00 96.06 67 GLY A N 1
ATOM 507 C CA . GLY A 1 67 ? -11.359 9.539 14.098 1.00 96.06 67 GLY A CA 1
ATOM 508 C C . GLY A 1 67 ? -12.668 8.829 13.722 1.00 96.06 67 GLY A C 1
ATOM 509 O O . GLY A 1 67 ? -13.140 7.993 14.481 1.00 96.06 67 GLY A O 1
ATOM 510 N N . ASN A 1 68 ? -13.251 9.121 12.557 1.00 97.31 68 ASN A N 1
ATOM 511 C CA . ASN A 1 68 ? -14.399 8.390 12.009 1.00 97.31 68 ASN A CA 1
ATOM 512 C C . ASN A 1 68 ? -14.001 7.193 11.118 1.00 97.31 68 ASN A C 1
ATOM 514 O O . ASN A 1 68 ? -14.873 6.559 10.528 1.00 97.31 68 ASN A O 1
ATOM 518 N N . THR A 1 69 ? -12.707 6.897 10.981 1.00 98.19 69 THR A N 1
ATOM 519 C CA . THR A 1 69 ? -12.208 5.757 10.199 1.00 98.19 69 THR A CA 1
ATOM 520 C C . THR A 1 69 ? -12.393 4.466 10.985 1.00 98.19 69 THR A C 1
ATOM 522 O O . THR A 1 69 ? -11.921 4.364 12.111 1.00 98.19 69 THR A O 1
ATOM 525 N N . VAL A 1 70 ? -13.041 3.471 10.381 1.00 98.00 70 VAL A N 1
ATOM 526 C CA . VAL A 1 70 ? -13.332 2.170 11.015 1.00 98.00 70 VAL A CA 1
ATOM 527 C C . VAL A 1 70 ? -12.612 1.003 10.348 1.00 98.00 70 VAL A C 1
ATOM 529 O O . VAL A 1 70 ? -12.416 -0.042 10.962 1.00 98.00 70 VAL A O 1
ATOM 532 N N . THR A 1 71 ? -12.224 1.152 9.078 1.00 98.25 71 THR A N 1
ATOM 533 C CA . THR A 1 71 ? -11.461 0.127 8.358 1.00 98.25 71 THR A CA 1
ATOM 534 C C . THR A 1 71 ? -10.376 0.750 7.499 1.00 98.25 71 THR A C 1
ATOM 536 O O . THR A 1 71 ? -10.539 1.859 6.988 1.00 98.25 71 THR A O 1
ATOM 539 N N . ILE A 1 72 ? -9.296 0.003 7.287 1.00 97.44 72 ILE A N 1
ATOM 540 C CA . ILE A 1 72 ? -8.224 0.345 6.350 1.00 97.44 72 ILE A CA 1
ATOM 541 C C . ILE A 1 72 ? -8.070 -0.726 5.263 1.00 97.44 72 ILE A C 1
ATOM 543 O O . ILE A 1 72 ? -8.525 -1.871 5.383 1.00 97.44 72 ILE A O 1
ATOM 547 N N . GLN A 1 73 ? -7.451 -0.347 4.149 1.00 96.56 73 GLN A N 1
ATOM 548 C CA . GLN A 1 73 ? -7.116 -1.243 3.048 1.00 96.56 73 GLN A CA 1
ATOM 549 C C . GLN A 1 73 ? -5.795 -0.840 2.407 1.00 96.56 73 GLN A C 1
ATOM 551 O O . GLN A 1 73 ? -5.669 0.285 1.927 1.00 96.56 73 GLN A O 1
ATOM 556 N N . LEU A 1 74 ? -4.870 -1.793 2.317 1.00 94.81 74 LEU A N 1
ATOM 557 C CA . LEU A 1 74 ? -3.678 -1.689 1.485 1.00 94.81 74 LEU A CA 1
ATOM 558 C C . LEU A 1 74 ? -4.029 -1.999 0.022 1.00 94.81 74 LEU A C 1
ATOM 560 O O . LEU A 1 74 ? -4.797 -2.923 -0.258 1.00 94.81 74 LEU A O 1
ATOM 564 N N . ARG A 1 75 ? -3.497 -1.213 -0.914 1.00 94.38 75 ARG A N 1
ATOM 565 C CA . ARG A 1 75 ? -3.706 -1.358 -2.359 1.00 94.38 75 ARG A CA 1
ATOM 566 C C . ARG A 1 75 ? -2.396 -1.142 -3.107 1.00 94.38 75 ARG A C 1
ATOM 568 O O . ARG A 1 75 ? -1.704 -0.164 -2.842 1.00 94.38 75 ARG A O 1
ATOM 575 N N . GLY A 1 76 ? -2.102 -1.998 -4.079 1.00 92.81 76 GLY A N 1
ATOM 576 C CA . GLY A 1 76 ? -1.123 -1.703 -5.123 1.00 92.81 76 GLY A CA 1
ATOM 577 C C . GLY A 1 76 ? -1.745 -0.767 -6.156 1.00 92.81 76 GLY A C 1
ATOM 578 O O . GLY A 1 76 ? -2.924 -0.907 -6.486 1.00 92.81 76 GLY A O 1
ATOM 579 N N . TYR A 1 77 ? -0.989 0.217 -6.631 1.00 91.88 77 TYR A N 1
ATOM 580 C CA . TYR A 1 77 ? -1.494 1.194 -7.588 1.00 91.88 77 TYR A CA 1
ATOM 581 C C . TYR A 1 77 ? -0.402 1.652 -8.554 1.00 91.88 77 TYR A C 1
ATOM 583 O O . TYR A 1 77 ? 0.711 1.982 -8.139 1.00 91.88 77 TYR A O 1
ATOM 591 N N . ALA A 1 78 ? -0.746 1.726 -9.839 1.00 92.94 78 ALA A N 1
ATOM 592 C CA . ALA A 1 78 ? 0.066 2.367 -10.866 1.00 92.94 78 ALA A CA 1
ATOM 593 C C . ALA A 1 78 ? -0.446 3.800 -11.078 1.00 92.94 78 ALA A C 1
ATOM 595 O O . ALA A 1 78 ? -1.523 4.022 -11.632 1.00 92.94 78 ALA A O 1
ATOM 596 N N . GLY A 1 79 ? 0.303 4.778 -10.570 1.00 89.25 79 GLY A N 1
ATOM 597 C CA . GLY A 1 79 ? 0.003 6.201 -10.718 1.00 89.25 79 GLY A CA 1
ATOM 598 C C . GLY A 1 79 ? 0.676 6.816 -11.942 1.00 89.25 79 GLY A C 1
ATOM 599 O O . GLY A 1 79 ? 1.677 6.295 -12.429 1.00 89.25 79 GLY A O 1
ATOM 600 N N . GLY A 1 80 ? 0.146 7.949 -12.409 1.00 86.44 80 GLY A N 1
ATOM 601 C CA . GLY A 1 80 ? 0.738 8.702 -13.514 1.00 86.44 80 GLY A CA 1
ATOM 602 C C . GLY A 1 80 ? 2.122 9.227 -13.133 1.00 86.44 80 GLY A C 1
ATOM 603 O O . GLY A 1 80 ? 2.321 9.702 -12.011 1.00 86.44 80 GLY A O 1
ATOM 604 N N . GLY A 1 81 ? 3.080 9.097 -14.045 1.00 77.38 81 GLY A N 1
ATOM 605 C CA . GLY A 1 81 ? 4.422 9.658 -13.910 1.00 77.38 81 GLY A CA 1
ATOM 606 C C . GLY A 1 81 ? 4.503 11.079 -14.459 1.00 77.38 81 GLY A C 1
ATOM 607 O O . GLY A 1 81 ? 3.507 11.808 -14.513 1.00 77.38 81 GLY A O 1
ATOM 608 N N . GLU A 1 82 ? 5.697 11.478 -14.894 1.00 76.56 82 GLU A N 1
ATOM 609 C CA . GLU A 1 82 ? 5.881 12.742 -15.606 1.00 76.56 82 GLU A CA 1
ATOM 610 C C . GLU A 1 82 ? 4.990 12.781 -16.861 1.00 76.56 82 GLU A C 1
ATOM 612 O O . GLU A 1 82 ? 4.822 11.783 -17.563 1.00 76.56 82 GLU A O 1
ATOM 617 N N . GLY A 1 83 ? 4.325 13.913 -17.104 1.00 81.69 83 GLY A N 1
ATOM 618 C CA . GLY A 1 83 ? 3.387 14.044 -18.224 1.00 81.69 83 GLY A CA 1
ATOM 619 C C . GLY A 1 83 ? 2.124 13.176 -18.119 1.00 81.69 83 GLY A C 1
ATOM 620 O O . GLY A 1 83 ? 1.428 13.012 -19.119 1.00 81.69 83 GLY A O 1
ATOM 621 N N . ASN A 1 84 ? 1.807 12.636 -16.933 1.00 87.19 84 ASN A N 1
ATOM 622 C CA . ASN A 1 84 ? 0.633 11.794 -16.682 1.00 87.19 84 ASN A CA 1
ATOM 623 C C . ASN A 1 84 ? 0.616 10.496 -17.516 1.00 87.19 84 ASN A C 1
ATOM 625 O O . ASN A 1 84 ? -0.430 10.050 -17.988 1.00 87.19 84 ASN A O 1
ATOM 629 N N . GLN A 1 85 ? 1.792 9.902 -17.722 1.00 90.06 85 GLN A N 1
ATOM 630 C CA . GLN A 1 85 ? 1.948 8.634 -18.432 1.00 90.06 85 GLN A CA 1
ATOM 631 C C . GLN A 1 85 ? 1.802 7.435 -17.486 1.00 90.06 85 GLN A C 1
ATOM 633 O O . GLN A 1 85 ? 2.214 7.490 -16.329 1.00 90.06 85 GLN A O 1
ATOM 638 N N . TYR A 1 86 ? 1.234 6.340 -17.999 1.00 93.56 86 TYR A N 1
ATOM 639 C CA . TYR A 1 86 ? 0.961 5.110 -17.236 1.00 93.56 86 TYR A CA 1
ATOM 640 C C . TYR A 1 86 ? 1.549 3.851 -17.886 1.00 93.56 86 TYR A C 1
ATOM 642 O O . TYR A 1 86 ? 1.364 2.754 -17.366 1.00 93.56 86 TYR A O 1
ATOM 650 N N . GLY A 1 87 ? 2.235 3.989 -19.027 1.00 93.88 87 GLY A N 1
ATOM 651 C CA . GLY A 1 87 ? 2.768 2.859 -19.791 1.00 93.88 87 GLY A CA 1
ATOM 652 C C . GLY A 1 87 ? 3.755 1.995 -18.998 1.00 93.88 87 GLY A C 1
ATOM 653 O O . GLY A 1 87 ? 4.298 2.430 -17.979 1.00 93.88 87 GLY A O 1
ATOM 654 N N . GLY A 1 88 ? 3.987 0.777 -19.490 1.00 95.19 88 GLY A N 1
ATOM 655 C CA . GLY A 1 88 ? 4.846 -0.232 -18.862 1.00 95.19 88 GLY A CA 1
ATOM 656 C C . GLY A 1 88 ? 4.067 -1.296 -18.088 1.00 95.19 88 GLY A C 1
ATOM 657 O O . GLY A 1 88 ? 2.836 -1.314 -18.096 1.00 95.19 88 GLY A O 1
ATOM 658 N N . THR A 1 89 ? 4.802 -2.185 -17.423 1.00 97.62 89 THR A N 1
ATOM 659 C CA . THR A 1 89 ? 4.236 -3.294 -16.644 1.00 97.62 89 THR A CA 1
ATOM 660 C C . THR A 1 89 ? 4.576 -3.135 -15.169 1.00 97.62 89 THR A C 1
ATOM 662 O O . THR A 1 89 ? 5.702 -2.772 -14.820 1.00 97.62 89 THR A O 1
ATOM 665 N N . TYR A 1 90 ? 3.602 -3.422 -14.307 1.00 97.31 90 TYR A N 1
ATOM 666 C CA . TYR A 1 90 ? 3.701 -3.306 -12.855 1.00 97.31 90 TYR A CA 1
ATOM 667 C C . TYR A 1 90 ? 3.221 -4.614 -12.236 1.00 97.31 90 TYR A C 1
ATOM 669 O O . TYR A 1 90 ? 2.134 -5.085 -12.572 1.00 97.31 90 TYR A O 1
ATOM 677 N N . TRP A 1 91 ? 4.003 -5.168 -11.318 1.00 97.19 91 TRP A N 1
ATOM 678 C CA . TRP A 1 91 ? 3.603 -6.310 -10.502 1.00 97.19 91 TRP A CA 1
ATOM 679 C C . TRP A 1 91 ? 3.572 -5.885 -9.043 1.00 97.19 91 TRP A C 1
ATOM 681 O O . TRP A 1 91 ? 4.433 -5.125 -8.595 1.00 97.19 91 TRP A O 1
ATOM 691 N N . PHE A 1 92 ? 2.572 -6.383 -8.327 1.00 94.88 92 PHE A N 1
ATOM 692 C CA . PHE A 1 92 ? 2.364 -6.141 -6.909 1.00 94.88 92 PHE A CA 1
ATOM 693 C C . PHE A 1 92 ? 2.125 -7.483 -6.243 1.00 94.88 92 PHE A C 1
ATOM 695 O O . PHE A 1 92 ? 1.276 -8.235 -6.718 1.00 94.88 92 PHE A O 1
ATOM 702 N N . ASP A 1 93 ? 2.846 -7.755 -5.166 1.00 93.62 93 ASP A N 1
ATOM 703 C CA . ASP A 1 93 ? 2.750 -9.033 -4.473 1.00 93.62 93 ASP A CA 1
ATOM 704 C C . ASP A 1 93 ? 3.070 -8.901 -2.975 1.00 93.62 93 ASP A C 1
ATOM 706 O O . ASP A 1 93 ? 3.629 -7.889 -2.541 1.00 93.62 93 ASP A O 1
ATOM 710 N N . GLY A 1 94 ? 2.664 -9.882 -2.167 1.00 91.94 94 GLY A N 1
ATOM 711 C CA . GLY A 1 94 ? 2.938 -9.930 -0.731 1.00 91.94 94 GLY A CA 1
ATOM 712 C C . GLY A 1 94 ? 2.362 -8.741 0.046 1.00 91.94 94 GLY A C 1
ATOM 713 O O . GLY A 1 94 ? 3.008 -8.225 0.956 1.00 91.94 94 GLY A O 1
ATOM 714 N N . LEU A 1 95 ? 1.181 -8.243 -0.345 1.00 92.50 95 LEU A N 1
ATOM 715 C CA . LEU A 1 95 ? 0.534 -7.116 0.334 1.00 92.50 95 LEU A CA 1
ATOM 716 C C . LEU A 1 95 ? 0.091 -7.532 1.738 1.00 92.50 95 LEU A C 1
ATOM 718 O O . LEU A 1 95 ? -0.844 -8.314 1.897 1.00 92.50 95 LEU A O 1
ATOM 722 N N . GLN A 1 96 ? 0.710 -6.932 2.747 1.00 92.38 96 GLN A N 1
ATOM 723 C CA . GLN A 1 96 ? 0.543 -7.315 4.141 1.00 92.38 96 GLN A CA 1
ATOM 724 C C . GLN A 1 96 ? 0.245 -6.098 5.021 1.00 92.38 96 GLN A C 1
ATOM 726 O O . GLN A 1 96 ? 0.808 -5.019 4.824 1.00 92.38 96 GLN A O 1
ATOM 731 N N . ILE A 1 97 ? -0.638 -6.289 6.004 1.00 92.25 97 ILE A N 1
ATOM 732 C CA . ILE A 1 97 ? -0.902 -5.352 7.100 1.00 92.25 97 ILE A CA 1
ATOM 733 C C . ILE A 1 97 ? -0.649 -6.110 8.403 1.00 92.25 97 ILE A C 1
ATOM 735 O O . ILE A 1 97 ? -1.251 -7.158 8.623 1.00 92.25 97 ILE A O 1
ATOM 739 N N . GLU A 1 98 ? 0.213 -5.574 9.254 1.00 90.69 98 GLU A N 1
ATOM 740 C CA . GLU A 1 98 ? 0.555 -6.114 10.567 1.00 90.69 98 GLU A CA 1
ATOM 741 C C . GLU A 1 98 ? 0.146 -5.110 11.644 1.00 90.69 98 GLU A C 1
ATOM 743 O O . GLU A 1 98 ? 0.520 -3.937 11.591 1.00 90.69 98 GLU A O 1
ATOM 748 N N . GLU A 1 99 ? -0.625 -5.568 12.623 1.00 88.81 99 GLU A N 1
ATOM 749 C CA . GLU A 1 99 ? -1.013 -4.785 13.796 1.00 88.81 99 GLU A CA 1
ATOM 750 C C . GLU A 1 99 ? 0.062 -4.900 14.891 1.00 88.81 99 GLU A C 1
ATOM 752 O O . GLU A 1 99 ? 0.599 -5.982 15.121 1.00 88.81 99 GLU A O 1
ATOM 757 N N . GLU A 1 100 ? 0.389 -3.784 15.549 1.00 75.06 100 GLU A N 1
ATOM 758 C CA . GLU A 1 100 ? 1.224 -3.705 16.766 1.00 75.06 100 GLU A CA 1
ATOM 759 C C . GLU A 1 100 ? 2.664 -4.261 16.672 1.00 75.06 100 GLU A C 1
ATOM 761 O O . GLU A 1 100 ? 3.349 -4.361 17.684 1.00 75.06 100 GLU A O 1
ATOM 766 N N . TYR A 1 101 ? 3.169 -4.511 15.459 1.00 65.12 101 TYR A N 1
ATOM 767 C CA . TYR A 1 101 ? 4.559 -4.879 15.139 1.00 65.12 101 TYR A CA 1
ATOM 768 C C . TYR A 1 101 ? 5.177 -5.951 16.063 1.00 65.12 101 TYR A C 1
ATOM 770 O O . TYR A 1 101 ? 5.974 -5.657 16.952 1.00 65.12 101 TYR A O 1
ATOM 778 N N . TYR A 1 102 ? 4.896 -7.225 15.773 1.00 53.03 102 TYR A N 1
ATOM 779 C CA . TYR A 1 102 ? 5.623 -8.365 16.359 1.00 53.03 102 TYR A CA 1
ATOM 780 C C . TYR A 1 102 ? 6.764 -8.906 15.476 1.00 53.03 102 TYR A C 1
ATOM 782 O O . TYR A 1 102 ? 7.373 -9.911 15.826 1.00 53.03 102 TYR A O 1
ATOM 790 N N . GLY A 1 103 ? 7.098 -8.219 14.375 1.00 45.88 103 GLY A N 1
ATOM 791 C CA . GLY A 1 103 ? 8.258 -8.508 13.529 1.00 45.88 103 GLY A CA 1
ATOM 792 C C . GLY A 1 103 ? 8.239 -9.899 12.891 1.00 45.88 103 GLY A C 1
ATOM 793 O O . GLY A 1 103 ? 8.900 -10.813 13.381 1.00 45.88 103 GLY A O 1
ATOM 794 N N . ALA A 1 104 ? 7.556 -10.059 11.755 1.00 45.16 104 ALA A N 1
ATOM 795 C CA . ALA A 1 104 ? 7.766 -11.229 10.910 1.00 45.16 104 ALA A CA 1
ATOM 796 C C . ALA A 1 104 ? 9.103 -11.094 10.152 1.00 45.16 104 ALA A C 1
ATOM 798 O O . ALA A 1 104 ? 9.316 -10.180 9.348 1.00 45.16 104 ALA A O 1
ATOM 799 N N . TYR A 1 105 ? 10.039 -12.000 10.440 1.00 46.47 105 TYR A N 1
ATOM 800 C CA . TYR A 1 105 ? 11.221 -12.234 9.613 1.00 46.47 105 TYR A CA 1
ATOM 801 C C . TYR A 1 105 ? 10.767 -12.844 8.283 1.00 46.47 105 TYR A C 1
ATOM 803 O O . TYR A 1 105 ? 10.404 -14.014 8.262 1.00 46.47 105 TYR A O 1
ATOM 811 N N . ASN A 1 106 ? 10.844 -12.101 7.175 1.00 49.81 106 ASN A N 1
ATOM 812 C CA . ASN A 1 106 ? 10.584 -12.683 5.853 1.00 49.81 106 ASN A CA 1
ATOM 813 C C . ASN A 1 106 ? 11.900 -13.058 5.168 1.00 49.81 106 ASN A C 1
ATOM 815 O O . ASN A 1 106 ? 12.836 -12.258 5.074 1.00 49.81 106 ASN A O 1
ATOM 819 N N . VAL A 1 107 ? 11.954 -14.308 4.713 1.00 49.59 107 VAL A N 1
ATOM 820 C CA . VAL A 1 107 ? 13.074 -14.920 3.999 1.00 49.59 107 VAL A CA 1
ATOM 821 C C . VAL A 1 107 ? 13.215 -14.248 2.630 1.00 49.59 107 VAL A C 1
ATOM 823 O O . VAL A 1 107 ? 12.260 -14.171 1.867 1.00 49.59 107 VAL A O 1
ATOM 826 N N . PHE A 1 108 ? 14.410 -13.754 2.301 1.00 49.09 108 PHE A N 1
ATOM 827 C CA . PHE A 1 108 ? 14.714 -13.280 0.949 1.00 49.09 108 PHE A CA 1
ATOM 828 C C . PHE A 1 108 ? 14.681 -14.468 -0.033 1.00 49.09 108 PHE A C 1
ATOM 830 O O . PHE A 1 108 ? 15.425 -15.434 0.148 1.00 49.09 108 PHE A O 1
ATOM 837 N N . GLY A 1 109 ? 13.841 -14.400 -1.069 1.00 61.84 109 GLY A N 1
ATOM 838 C CA . GLY A 1 109 ? 13.707 -15.437 -2.096 1.00 61.84 109 GLY A CA 1
ATOM 839 C C . GLY A 1 109 ? 12.860 -14.981 -3.286 1.00 61.84 109 GLY A C 1
ATOM 840 O O . GLY A 1 109 ? 12.331 -13.869 -3.283 1.00 61.84 109 GLY A O 1
ATOM 841 N N . ASP A 1 110 ? 12.755 -15.835 -4.306 1.00 61.59 110 ASP A N 1
ATOM 842 C CA . ASP A 1 110 ? 11.835 -15.621 -5.422 1.00 61.59 110 ASP A CA 1
ATOM 843 C C . ASP A 1 110 ? 10.405 -15.618 -4.877 1.00 61.59 110 ASP A C 1
ATOM 845 O O . ASP A 1 110 ? 10.038 -16.513 -4.119 1.00 61.59 110 ASP A O 1
ATOM 849 N N . LEU A 1 111 ? 9.624 -14.600 -5.244 1.00 64.38 111 LEU A N 1
ATOM 850 C CA . LEU A 1 111 ? 8.265 -14.348 -4.741 1.00 64.38 111 LEU A CA 1
ATOM 851 C C . LEU A 1 111 ? 7.321 -15.559 -4.851 1.00 64.38 111 LEU A C 1
ATOM 853 O O . LEU A 1 111 ? 6.327 -15.615 -4.155 1.00 64.38 111 LEU A O 1
ATOM 857 N N . GLU A 1 112 ? 7.666 -16.547 -5.673 1.00 68.12 112 GLU A N 1
ATOM 858 C CA . GLU A 1 112 ? 6.902 -17.770 -5.925 1.00 68.12 112 GLU A CA 1
ATOM 859 C C . GLU A 1 112 ? 7.655 -19.027 -5.447 1.00 68.12 112 GLU A C 1
ATOM 861 O O . GLU A 1 112 ? 7.606 -20.071 -6.099 1.00 68.12 112 GLU A O 1
ATOM 866 N N . ARG A 1 113 ? 8.457 -18.945 -4.375 1.00 69.69 113 ARG A N 1
ATOM 867 C CA . ARG A 1 113 ? 9.139 -20.137 -3.851 1.00 69.69 113 ARG A CA 1
ATOM 868 C C . ARG A 1 113 ? 8.084 -21.160 -3.437 1.00 69.69 113 ARG A C 1
ATOM 870 O O . ARG A 1 113 ? 7.408 -20.957 -2.447 1.00 69.69 113 ARG A O 1
ATOM 877 N N . ASP A 1 114 ? 8.030 -22.271 -4.153 1.00 76.88 114 ASP A N 1
ATOM 878 C CA . ASP A 1 114 ? 7.179 -23.420 -3.856 1.00 76.88 114 ASP A CA 1
ATOM 879 C C . ASP A 1 114 ? 8.052 -24.686 -3.926 1.00 76.88 114 ASP A C 1
ATOM 881 O O . ASP A 1 114 ? 8.194 -25.346 -4.959 1.00 76.88 114 ASP A O 1
ATOM 885 N N . ALA A 1 115 ? 8.772 -24.953 -2.836 1.00 79.19 115 ALA A N 1
ATOM 886 C CA . ALA A 1 115 ? 9.695 -26.074 -2.723 1.00 79.19 115 ALA A CA 1
ATOM 887 C C . ALA A 1 115 ? 8.966 -27.412 -2.546 1.00 79.19 115 ALA A C 1
ATOM 889 O O . ALA A 1 115 ? 9.551 -28.454 -2.857 1.00 79.19 115 ALA A O 1
ATOM 890 N N . ASN A 1 116 ? 7.722 -27.403 -2.054 1.00 86.62 116 ASN A N 1
ATOM 891 C CA . ASN A 1 116 ? 6.907 -28.607 -1.894 1.00 86.62 116 ASN A CA 1
ATOM 892 C C . ASN A 1 116 ? 5.981 -28.886 -3.109 1.00 86.62 116 ASN A C 1
ATOM 894 O O . ASN A 1 116 ? 5.432 -29.985 -3.207 1.00 86.62 116 ASN A O 1
ATOM 898 N N . SER A 1 117 ? 5.897 -27.949 -4.061 1.00 82.56 117 SER A N 1
ATOM 899 C CA . SER A 1 117 ? 5.059 -27.990 -5.266 1.00 82.56 117 SER A CA 1
ATOM 900 C C . SER A 1 117 ? 3.556 -28.124 -4.987 1.00 82.56 117 SER A C 1
ATOM 902 O O . SER A 1 117 ? 2.851 -28.809 -5.735 1.00 82.56 117 SER A O 1
ATOM 904 N N . ASP A 1 118 ? 3.057 -27.511 -3.914 1.00 87.31 118 ASP A N 1
ATOM 905 C CA . ASP A 1 118 ? 1.637 -27.534 -3.540 1.00 87.31 118 ASP A CA 1
ATOM 906 C C . ASP A 1 118 ? 0.829 -26.344 -4.096 1.00 87.31 118 ASP A C 1
ATOM 908 O O . ASP A 1 118 ? -0.382 -26.256 -3.865 1.00 87.31 118 ASP A O 1
ATOM 912 N N . ALA A 1 119 ? 1.472 -25.483 -4.891 1.00 77.88 119 ALA A N 1
ATOM 913 C CA . ALA A 1 119 ? 0.928 -24.239 -5.425 1.00 77.88 119 ALA A CA 1
ATOM 914 C C . ALA A 1 119 ? 0.550 -23.201 -4.351 1.00 77.88 119 ALA A C 1
ATOM 916 O O . ALA A 1 119 ? -0.167 -22.237 -4.643 1.00 77.88 119 ALA A O 1
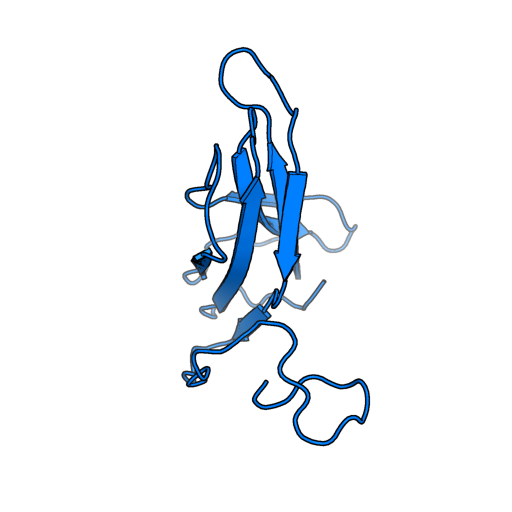ATOM 917 N N . ILE A 1 120 ? 1.036 -23.380 -3.124 1.00 73.38 120 ILE A N 1
ATOM 918 C CA . ILE A 1 120 ? 1.030 -22.415 -2.036 1.00 73.38 120 ILE A CA 1
ATOM 919 C C . ILE A 1 120 ? 2.487 -22.018 -1.809 1.00 73.38 120 ILE A C 1
ATOM 921 O O . ILE A 1 120 ? 3.328 -22.839 -1.462 1.00 73.38 120 ILE A O 1
ATOM 925 N N . PRO A 1 121 ? 2.823 -20.744 -1.986 1.00 70.25 121 PRO A N 1
ATOM 926 C CA . PRO A 1 121 ? 4.197 -20.339 -1.760 1.00 70.25 121 PRO A CA 1
ATOM 927 C C . PRO A 1 121 ? 4.668 -20.508 -0.300 1.00 70.25 121 PRO A C 1
ATOM 929 O O . PRO A 1 121 ? 3.952 -20.231 0.666 1.00 70.25 121 PRO A O 1
ATOM 932 N N . ASP A 1 122 ? 5.916 -20.946 -0.162 1.00 67.50 122 ASP A N 1
ATOM 933 C CA . ASP A 1 122 ? 6.588 -21.304 1.080 1.00 67.50 122 ASP A CA 1
ATOM 934 C C . ASP A 1 122 ? 7.241 -20.104 1.783 1.00 67.50 122 ASP A C 1
ATOM 936 O O . ASP A 1 122 ? 7.881 -19.247 1.166 1.00 67.50 122 ASP A O 1
ATOM 940 N N . GLY A 1 123 ? 7.237 -20.140 3.121 1.00 61.62 123 GLY A N 1
ATOM 941 C CA . GLY A 1 123 ? 7.993 -19.203 3.964 1.00 61.62 123 GLY A CA 1
ATOM 942 C C . GLY A 1 123 ? 7.321 -17.842 4.160 1.00 61.62 123 GLY A C 1
ATOM 943 O O . GLY A 1 123 ? 8.024 -16.850 4.370 1.00 61.62 123 GLY A O 1
ATOM 944 N N . TRP A 1 124 ? 5.991 -17.826 4.051 1.00 54.47 124 TRP A N 1
ATOM 945 C CA . TRP A 1 124 ? 5.092 -16.685 4.218 1.00 54.47 124 TRP A CA 1
ATOM 946 C C . TRP A 1 124 ? 4.425 -16.705 5.593 1.00 54.47 124 TRP A C 1
ATOM 948 O O . TRP A 1 124 ? 4.114 -17.818 6.080 1.00 54.47 124 TRP A O 1
#

Organism: NCBI:txid2756294

Secondary structure (DSSP, 8-state):
-EE--TTS-EEEEEEEEEEEEEEEEEEEEEEE-TTS-EEEEEE---EEEEEEEEEEEEEE-TT-S-TT--EEEEEEEEE--GGG---SEEEEEEEEEEES-----PPPS-TT--SS-SSS-S--